Protein AF-A0A969X484-F1 (afdb_monomer_lite)

pLDDT: mean 96.55, std 2.26, range [81.94, 98.56]

Radius of gyration: 13.43 Å; chains: 1; bounding box: 29×30×33 Å

Structure (mmCIF, N/CA/C/O backbone):
data_AF-A0A969X484-F1
#
_entry.id   AF-A0A969X484-F1
#
loop_
_atom_site.group_PDB
_atom_site.id
_atom_site.type_symbol
_atom_site.label_atom_id
_atom_site.label_alt_id
_atom_site.label_comp_id
_atom_site.label_asym_id
_atom_site.label_entity_id
_atom_site.label_seq_id
_atom_site.pdbx_PDB_ins_code
_atom_site.Cartn_x
_atom_site.Cartn_y
_atom_site.Cartn_z
_atom_site.occupancy
_atom_site.B_iso_or_equiv
_atom_site.auth_seq_id
_atom_site.auth_comp_id
_atom_site.auth_asym_id
_atom_site.auth_atom_id
_atom_site.pdbx_PDB_model_num
ATOM 1 N N . MET A 1 1 ? 12.736 8.329 -20.730 1.00 81.94 1 MET A N 1
ATOM 2 C CA . MET A 1 1 ? 11.994 7.565 -19.712 1.00 81.94 1 MET A CA 1
ATOM 3 C C . MET A 1 1 ? 11.135 6.519 -20.410 1.00 81.94 1 MET A C 1
ATOM 5 O O . MET A 1 1 ? 10.230 6.892 -21.151 1.00 81.94 1 MET A O 1
ATOM 9 N N . LYS A 1 2 ? 11.456 5.227 -20.267 1.00 92.44 2 LYS A N 1
ATOM 10 C CA . LYS A 1 2 ? 10.674 4.120 -20.843 1.00 92.44 2 LYS A CA 1
ATOM 11 C C . LYS A 1 2 ? 9.957 3.365 -19.724 1.00 92.44 2 LYS A C 1
ATOM 13 O O . LYS A 1 2 ? 10.610 2.816 -18.837 1.00 92.44 2 LYS A O 1
ATOM 18 N N . LEU A 1 3 ? 8.625 3.301 -19.803 1.00 95.81 3 LEU A N 1
ATOM 19 C CA . LEU A 1 3 ? 7.806 2.498 -18.890 1.00 95.81 3 LEU A CA 1
ATOM 20 C C . LEU A 1 3 ? 8.152 1.010 -19.038 1.00 95.81 3 LEU A C 1
ATOM 22 O O . LEU A 1 3 ? 8.326 0.516 -20.156 1.00 95.81 3 LEU A O 1
ATOM 26 N N . LYS A 1 4 ? 8.261 0.301 -17.912 1.00 95.81 4 LYS A N 1
ATOM 27 C CA . LYS A 1 4 ? 8.540 -1.142 -17.876 1.00 95.81 4 LYS A CA 1
ATOM 28 C C . LYS A 1 4 ? 7.293 -1.941 -17.535 1.00 95.81 4 LYS A C 1
ATOM 30 O O . LYS A 1 4 ? 6.916 -2.821 -18.298 1.00 95.81 4 LYS A O 1
ATOM 35 N N . LYS A 1 5 ? 6.673 -1.625 -16.400 1.00 96.88 5 LYS A N 1
ATOM 36 C CA . LYS A 1 5 ? 5.474 -2.290 -15.887 1.00 96.88 5 LYS A CA 1
ATOM 37 C C . LYS A 1 5 ? 4.782 -1.435 -14.835 1.00 96.88 5 LYS A C 1
ATOM 39 O O . LYS A 1 5 ? 5.362 -0.454 -14.363 1.00 96.88 5 LYS A O 1
ATOM 44 N N . ILE A 1 6 ? 3.574 -1.837 -14.458 1.00 98.00 6 ILE A N 1
ATOM 45 C CA . ILE A 1 6 ? 2.975 -1.400 -13.198 1.00 98.00 6 ILE A CA 1
ATOM 46 C C . ILE A 1 6 ? 3.813 -2.011 -12.076 1.00 98.00 6 ILE A C 1
ATOM 48 O O . ILE A 1 6 ? 4.049 -3.219 -12.059 1.00 98.00 6 ILE A O 1
ATOM 52 N N . ASP A 1 7 ? 4.310 -1.156 -11.193 1.00 98.00 7 ASP A N 1
ATOM 53 C CA . ASP A 1 7 ? 5.028 -1.574 -9.999 1.00 98.00 7 ASP A CA 1
ATOM 54 C C . ASP A 1 7 ? 4.014 -2.051 -8.957 1.00 98.00 7 ASP A C 1
ATOM 56 O O . ASP A 1 7 ? 3.942 -3.246 -8.664 1.00 98.00 7 ASP A O 1
ATOM 60 N N . HIS A 1 8 ? 3.129 -1.146 -8.542 1.00 98.44 8 HIS A N 1
ATOM 61 C CA . HIS A 1 8 ? 2.048 -1.434 -7.612 1.00 98.44 8 HIS A CA 1
ATOM 62 C C . HIS A 1 8 ? 0.809 -0.562 -7.857 1.00 98.44 8 HIS A C 1
ATOM 64 O O . HIS A 1 8 ? 0.868 0.499 -8.491 1.00 98.44 8 HIS A O 1
ATOM 70 N N . LEU A 1 9 ? -0.322 -1.035 -7.337 1.00 98.44 9 LEU A N 1
ATOM 71 C CA . LEU A 1 9 ? -1.569 -0.292 -7.196 1.00 98.44 9 LEU A CA 1
ATOM 72 C C . LEU A 1 9 ? -1.766 0.032 -5.713 1.00 98.44 9 LEU A C 1
ATOM 74 O O . LEU A 1 9 ? -1.937 -0.882 -4.907 1.00 98.44 9 LEU A O 1
ATOM 78 N N . GLY A 1 10 ? -1.757 1.318 -5.369 1.00 98.19 10 GLY A N 1
ATOM 79 C CA . GLY A 1 10 ? -2.011 1.778 -4.008 1.00 98.19 10 GLY A CA 1
ATOM 80 C C . GLY A 1 10 ? -3.503 1.979 -3.762 1.00 98.19 10 GLY A C 1
ATOM 81 O O . GLY A 1 10 ? -4.156 2.735 -4.490 1.00 98.19 10 GLY A O 1
ATOM 82 N N . ILE A 1 11 ? -4.039 1.332 -2.730 1.00 98.56 11 ILE A N 1
ATOM 83 C CA . ILE A 1 11 ? -5.460 1.356 -2.368 1.00 98.56 11 ILE A CA 1
ATOM 84 C C . ILE A 1 11 ? -5.587 1.735 -0.895 1.00 98.56 11 ILE A C 1
ATOM 86 O O . ILE A 1 11 ? -4.946 1.133 -0.044 1.00 98.56 11 ILE A O 1
ATOM 90 N N . VAL A 1 12 ? -6.402 2.737 -0.588 1.00 98.31 12 VAL A N 1
ATOM 91 C CA . VAL A 1 12 ? -6.487 3.319 0.756 1.00 98.31 12 VAL A CA 1
ATOM 92 C C . VAL A 1 12 ? -7.734 2.861 1.500 1.00 98.31 12 VAL A C 1
ATOM 94 O O . VAL A 1 12 ? -8.823 2.837 0.923 1.00 98.31 12 VAL A O 1
ATOM 97 N N . TYR A 1 13 ? -7.563 2.554 2.784 1.00 98.25 13 TYR A N 1
ATOM 98 C CA . TYR A 1 13 ? -8.604 2.107 3.709 1.00 98.25 13 TYR A CA 1
ATOM 99 C C . TYR A 1 13 ? -8.444 2.790 5.073 1.00 98.25 13 TYR A C 1
ATOM 101 O O . TYR A 1 13 ? -7.347 3.197 5.451 1.00 98.25 13 TYR A O 1
ATOM 109 N N . LYS A 1 14 ? -9.542 2.927 5.820 1.00 97.00 14 LYS A N 1
ATOM 110 C CA . LYS A 1 14 ? -9.535 3.349 7.229 1.00 97.00 14 LYS A CA 1
ATOM 111 C C . LYS A 1 14 ? -9.173 2.203 8.165 1.00 97.00 14 LYS A C 1
ATOM 113 O O . LYS A 1 14 ? -8.637 2.466 9.232 1.00 97.00 14 LYS A O 1
ATOM 118 N N . ASP A 1 15 ? -9.523 0.980 7.770 1.00 96.31 15 ASP A N 1
ATOM 119 C CA . ASP A 1 15 ? -9.252 -0.255 8.503 1.00 96.31 15 ASP A CA 1
ATOM 120 C C . ASP A 1 15 ? -8.592 -1.266 7.558 1.00 96.31 15 ASP A C 1
ATOM 122 O O . ASP A 1 15 ? -9.228 -1.857 6.677 1.00 96.31 15 ASP A O 1
ATOM 126 N N . LEU A 1 16 ? -7.283 -1.429 7.728 1.00 97.00 16 LEU A N 1
ATOM 127 C CA . LEU A 1 16 ? -6.462 -2.333 6.939 1.00 97.00 16 LEU A CA 1
ATOM 128 C C . LEU A 1 16 ? -6.835 -3.791 7.178 1.00 97.00 16 LEU A C 1
ATOM 130 O O . LEU A 1 16 ? -6.823 -4.570 6.230 1.00 97.00 16 LEU A O 1
ATOM 134 N N . GLU A 1 17 ? -7.153 -4.182 8.412 1.00 96.31 17 GLU A N 1
ATOM 135 C CA . GLU A 1 17 ? -7.428 -5.586 8.725 1.00 96.31 17 GLU A CA 1
ATOM 136 C C . GLU A 1 17 ? -8.759 -6.023 8.105 1.00 96.31 17 GLU A C 1
ATOM 138 O O . GLU A 1 17 ? -8.836 -7.090 7.494 1.00 96.31 17 GLU A O 1
ATOM 143 N N . ALA A 1 18 ? -9.780 -5.161 8.157 1.00 95.88 18 ALA A N 1
ATOM 144 C CA . ALA A 1 18 ? -11.052 -5.404 7.478 1.00 95.88 18 ALA A CA 1
ATOM 145 C C . ALA A 1 18 ? -10.879 -5.526 5.953 1.00 95.88 18 ALA A C 1
ATOM 147 O O . ALA A 1 18 ? -11.471 -6.406 5.315 1.00 95.88 18 ALA A O 1
ATOM 148 N N . ALA A 1 19 ? -10.035 -4.676 5.359 1.00 96.50 19 ALA A N 1
ATOM 149 C CA . ALA A 1 19 ? -9.698 -4.780 3.945 1.00 96.50 19 ALA A CA 1
ATOM 150 C C . ALA A 1 19 ? -8.979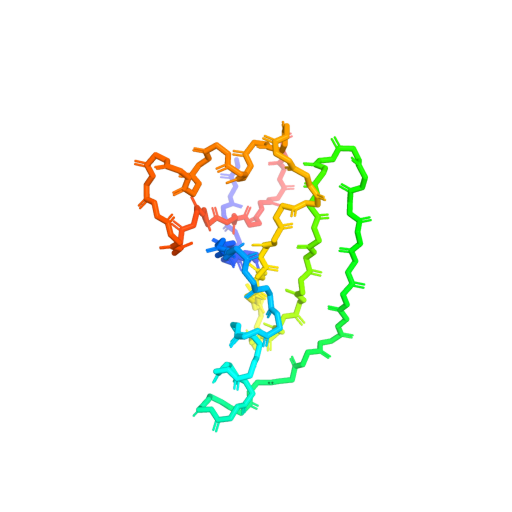 -6.105 3.649 1.00 96.50 19 ALA A C 1
ATOM 152 O O . ALA A 1 19 ? -9.400 -6.851 2.763 1.00 96.50 19 ALA A O 1
ATOM 153 N N . LEU A 1 20 ? -7.938 -6.436 4.419 1.00 97.25 20 LEU A N 1
ATOM 154 C CA . LEU A 1 20 ? -7.146 -7.656 4.263 1.00 97.25 20 LEU A CA 1
ATOM 155 C C . LEU A 1 20 ? -7.994 -8.922 4.331 1.00 97.25 20 LEU A C 1
ATOM 157 O O . LEU A 1 20 ? -7.768 -9.833 3.533 1.00 97.25 20 LEU A O 1
ATOM 161 N N . GLU A 1 21 ? -8.986 -8.972 5.218 1.00 96.50 21 GLU A N 1
ATOM 162 C CA . GLU A 1 21 ? -9.912 -10.101 5.292 1.00 96.50 21 GLU A CA 1
ATOM 163 C C . GLU A 1 21 ? -10.648 -10.312 3.966 1.00 96.50 21 GLU A C 1
ATOM 165 O O . GLU A 1 21 ? -10.774 -11.444 3.503 1.00 96.50 21 GLU A O 1
ATOM 170 N N . THR A 1 22 ? -11.057 -9.240 3.285 1.00 95.38 22 THR A N 1
ATOM 171 C CA . THR A 1 22 ? -11.694 -9.339 1.962 1.00 95.38 22 THR A CA 1
ATOM 172 C C . THR A 1 22 ? -10.728 -9.907 0.919 1.00 95.38 22 THR A C 1
ATOM 174 O O . THR A 1 22 ? -11.076 -10.836 0.191 1.00 95.38 22 THR A O 1
ATOM 177 N N . TYR A 1 23 ? -9.492 -9.400 0.854 1.00 96.44 23 TYR A N 1
ATOM 178 C CA . TYR A 1 23 ? -8.503 -9.884 -0.119 1.00 96.44 23 TYR A CA 1
ATOM 179 C C . TYR A 1 23 ? -8.074 -11.336 0.145 1.00 96.44 23 TYR A C 1
ATOM 181 O O . TYR A 1 23 ? -7.859 -12.092 -0.804 1.00 96.44 23 TYR A O 1
ATOM 189 N N . ARG A 1 24 ? -7.999 -11.757 1.412 1.00 95.62 24 ARG A N 1
ATOM 190 C CA . ARG A 1 24 ? -7.701 -13.144 1.795 1.00 95.62 24 ARG A CA 1
ATOM 191 C C . ARG A 1 24 ? -8.877 -14.075 1.504 1.00 95.62 24 ARG A C 1
ATOM 193 O O . ARG A 1 24 ? -8.705 -15.073 0.814 1.00 95.62 24 ARG A O 1
ATOM 200 N N . SER A 1 25 ? -10.069 -13.755 2.007 1.00 95.38 25 SER A N 1
ATOM 201 C CA . SER A 1 25 ? -11.230 -14.657 1.969 1.00 95.38 25 SER A CA 1
ATOM 202 C C . SER A 1 25 ? -11.896 -14.743 0.596 1.00 95.38 25 SER A C 1
ATOM 204 O O . SER A 1 25 ? -12.330 -15.821 0.194 1.00 95.38 25 SER A O 1
ATOM 206 N N . VAL A 1 26 ? -11.967 -13.630 -0.140 1.00 95.81 26 VAL A N 1
ATOM 207 C CA . VAL A 1 26 ? -12.662 -13.570 -1.435 1.00 95.81 26 VAL A CA 1
ATOM 208 C C . VAL A 1 26 ? -11.707 -13.853 -2.587 1.00 95.81 26 VAL A C 1
ATOM 210 O O . VAL A 1 26 ? -12.061 -14.579 -3.514 1.00 95.81 26 VAL A O 1
ATOM 213 N N . LEU A 1 27 ? -10.506 -13.269 -2.544 1.00 95.12 27 LEU A N 1
ATOM 214 C CA . LEU A 1 27 ? -9.546 -13.340 -3.650 1.00 95.12 27 LEU A CA 1
ATOM 215 C C . LEU A 1 27 ? -8.417 -14.352 -3.416 1.00 95.12 27 LEU A C 1
ATOM 217 O O . LEU A 1 27 ? -7.679 -14.646 -4.355 1.00 95.12 27 LEU A O 1
ATOM 221 N N . GLY A 1 28 ? -8.279 -14.901 -2.204 1.00 96.06 28 GLY A N 1
ATOM 222 C CA . GLY A 1 28 ? -7.239 -15.881 -1.883 1.00 96.06 28 GLY A CA 1
ATOM 223 C C . GLY A 1 28 ? -5.822 -15.306 -1.895 1.00 96.06 28 GLY A C 1
ATOM 224 O O . GLY A 1 28 ? -4.871 -16.058 -2.097 1.00 96.06 28 GLY A O 1
ATOM 225 N N . LEU A 1 29 ? -5.664 -13.987 -1.741 1.00 96.62 29 LEU A N 1
ATOM 226 C CA . LEU A 1 29 ? -4.349 -13.353 -1.796 1.00 96.62 29 LEU A CA 1
ATOM 227 C C . LEU A 1 29 ? -3.585 -13.513 -0.481 1.00 96.62 29 LEU A C 1
ATOM 229 O O . LEU A 1 29 ? -4.128 -13.327 0.611 1.00 96.62 29 LEU A O 1
ATOM 233 N N . GLU A 1 30 ? -2.290 -13.790 -0.601 1.00 94.81 30 GLU A N 1
ATOM 234 C CA . GLU A 1 30 ? -1.372 -13.841 0.531 1.00 94.81 30 GLU A CA 1
ATOM 235 C C . GLU A 1 30 ? -0.840 -12.447 0.874 1.00 94.81 30 GLU A C 1
ATOM 237 O O . GLU A 1 30 ? -0.473 -11.658 0.000 1.00 94.81 30 GLU A O 1
ATOM 242 N N . VAL A 1 31 ? -0.743 -12.162 2.174 1.00 96.62 31 VAL A N 1
ATOM 243 C CA . VAL A 1 31 ? -0.102 -10.944 2.678 1.00 96.62 31 VAL A CA 1
ATOM 244 C C . VAL A 1 31 ? 1.362 -11.254 2.924 1.00 96.62 31 VAL A C 1
ATOM 246 O O . VAL A 1 31 ? 1.699 -11.989 3.850 1.00 96.62 31 VAL A O 1
ATOM 249 N N . LYS A 1 32 ? 2.240 -10.683 2.101 1.00 96.94 32 LYS A N 1
ATOM 250 C CA . LYS A 1 32 ? 3.686 -10.910 2.200 1.00 96.94 32 LYS A CA 1
ATOM 251 C C . LYS A 1 32 ? 4.290 -10.260 3.445 1.00 96.94 32 LYS A C 1
ATOM 253 O O . LYS A 1 32 ? 5.270 -10.759 3.989 1.00 96.94 32 LYS A O 1
ATOM 258 N N . GLY A 1 33 ? 3.728 -9.135 3.871 1.00 96.69 33 GLY A N 1
ATOM 259 C CA . GLY A 1 33 ? 4.184 -8.391 5.033 1.00 96.69 33 GLY A CA 1
ATOM 260 C C . GLY A 1 33 ? 3.406 -7.097 5.208 1.00 96.69 33 GLY A C 1
ATOM 261 O O . GLY A 1 33 ? 2.692 -6.666 4.299 1.00 96.69 33 GLY A O 1
ATOM 262 N N . ILE A 1 34 ? 3.559 -6.506 6.389 1.00 97.81 34 ILE A N 1
ATOM 263 C CA . ILE A 1 34 ? 3.027 -5.191 6.732 1.00 97.81 34 ILE A CA 1
ATOM 264 C C . ILE A 1 34 ? 4.192 -4.341 7.230 1.00 97.81 34 ILE A C 1
ATOM 266 O O . ILE A 1 34 ? 4.969 -4.797 8.069 1.00 97.81 34 ILE A O 1
ATOM 270 N N . GLU A 1 35 ? 4.302 -3.122 6.720 1.00 97.88 35 GLU A N 1
ATOM 271 C CA . GLU A 1 35 ? 5.331 -2.159 7.105 1.00 97.88 35 GLU A CA 1
ATOM 272 C C . GLU A 1 35 ? 4.688 -0.840 7.532 1.00 97.88 35 GLU A C 1
ATOM 274 O O . GLU A 1 35 ? 3.679 -0.419 6.968 1.00 97.88 35 GLU A O 1
ATOM 279 N N . VAL A 1 36 ? 5.267 -0.186 8.538 1.00 97.88 36 VAL A N 1
ATOM 280 C CA . VAL A 1 36 ? 4.895 1.176 8.927 1.00 97.88 36 VAL A CA 1
ATOM 281 C C . VAL A 1 36 ? 5.944 2.126 8.370 1.00 97.88 36 VAL A C 1
ATOM 283 O O . VAL A 1 36 ? 7.118 2.042 8.724 1.00 97.88 36 VAL A O 1
ATOM 286 N N . VAL A 1 37 ? 5.514 3.037 7.504 1.00 96.12 37 VAL A N 1
ATOM 287 C CA . VAL A 1 37 ? 6.355 4.080 6.917 1.00 96.12 37 VAL A CA 1
ATOM 288 C C . VAL A 1 37 ? 6.110 5.369 7.698 1.00 96.12 37 VAL A C 1
ATOM 290 O O . VAL A 1 37 ? 5.261 6.182 7.331 1.00 96.12 37 VAL A O 1
ATOM 293 N N . GLU A 1 38 ? 6.841 5.531 8.802 1.00 95.69 38 GLU A N 1
ATOM 294 C CA . GLU A 1 38 ? 6.682 6.630 9.775 1.00 95.69 38 GLU A CA 1
ATOM 295 C C . GLU A 1 38 ? 6.700 8.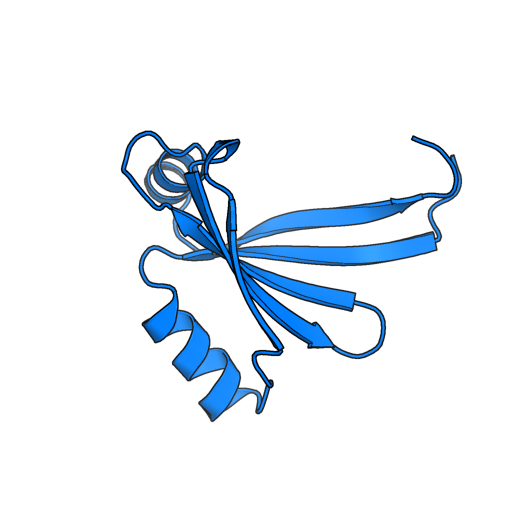020 9.117 1.00 95.69 38 GLU A C 1
ATOM 297 O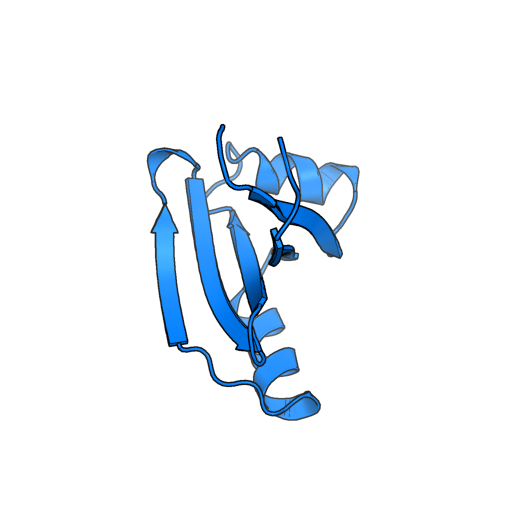 O . GLU A 1 38 ? 5.810 8.835 9.358 1.00 95.69 38 GLU A O 1
ATOM 302 N N . ASP A 1 39 ? 7.646 8.268 8.204 1.00 94.50 39 ASP A N 1
ATOM 303 C CA . ASP A 1 39 ? 7.782 9.558 7.505 1.00 94.50 39 ASP A CA 1
ATOM 304 C C . ASP A 1 39 ? 6.545 9.926 6.675 1.00 94.50 39 ASP A C 1
ATOM 306 O O . ASP A 1 39 ? 6.243 11.102 6.464 1.00 94.50 39 ASP A O 1
ATOM 310 N N . GLN A 1 40 ? 5.817 8.915 6.200 1.00 93.19 40 GLN A N 1
ATOM 311 C CA . GLN A 1 40 ? 4.590 9.088 5.430 1.00 93.19 40 GLN A CA 1
ATOM 312 C C . GLN A 1 40 ? 3.331 8.934 6.289 1.00 93.19 40 GLN A C 1
ATOM 314 O O . GLN A 1 40 ? 2.246 9.283 5.821 1.00 93.19 40 GLN A O 1
ATOM 319 N N . LYS A 1 41 ? 3.464 8.478 7.542 1.00 97.44 41 LYS A N 1
ATOM 320 C CA . LYS A 1 41 ? 2.360 8.217 8.479 1.00 97.44 41 LYS A CA 1
ATOM 321 C C . LYS A 1 41 ? 1.346 7.233 7.908 1.00 97.44 41 LYS A C 1
ATOM 323 O O . LYS A 1 41 ? 0.136 7.493 7.870 1.00 97.44 41 LYS A O 1
ATOM 328 N N . VAL A 1 42 ? 1.858 6.130 7.372 1.00 97.50 42 VAL A N 1
ATOM 329 C CA . VAL A 1 42 ? 1.053 5.087 6.732 1.00 97.50 42 VAL A CA 1
ATOM 330 C C . VAL A 1 42 ? 1.548 3.710 7.135 1.00 97.50 42 VAL A C 1
ATOM 332 O O . VAL A 1 42 ? 2.746 3.472 7.271 1.00 97.50 42 VAL A O 1
ATOM 335 N N . LYS A 1 43 ? 0.607 2.792 7.297 1.00 98.31 43 LYS A N 1
ATOM 336 C CA . LYS A 1 43 ? 0.836 1.357 7.384 1.00 98.31 43 LYS A CA 1
ATOM 337 C C . LYS A 1 43 ? 0.469 0.752 6.035 1.00 98.31 43 LYS A C 1
ATOM 339 O O . LYS A 1 43 ? -0.600 1.053 5.512 1.00 98.31 43 LYS A O 1
ATOM 344 N N . VAL A 1 44 ? 1.341 -0.078 5.477 1.00 98.31 44 VAL A N 1
ATOM 345 C CA . VAL A 1 44 ? 1.177 -0.667 4.145 1.00 98.31 44 VAL A CA 1
ATOM 346 C C . VAL A 1 44 ? 1.226 -2.183 4.246 1.00 98.31 44 VAL A C 1
ATOM 348 O O . VAL A 1 44 ? 2.190 -2.731 4.776 1.00 98.31 44 VAL A O 1
ATOM 351 N N . ALA A 1 45 ? 0.205 -2.865 3.730 1.00 98.44 45 ALA A N 1
ATOM 352 C CA . ALA A 1 45 ? 0.238 -4.304 3.499 1.00 98.44 45 ALA A CA 1
ATOM 353 C C . ALA A 1 45 ? 0.558 -4.604 2.034 1.00 98.44 45 ALA A C 1
ATOM 355 O O . ALA A 1 45 ? -0.043 -4.022 1.131 1.00 98.44 45 ALA A O 1
ATOM 356 N N . PHE A 1 46 ? 1.463 -5.555 1.809 1.00 98.38 46 PHE A N 1
ATOM 357 C CA . PHE A 1 46 ? 1.916 -5.947 0.475 1.00 98.38 46 PHE A CA 1
ATOM 358 C C . PHE A 1 46 ? 1.292 -7.279 0.056 1.00 98.38 46 PHE A C 1
ATOM 360 O O . PHE A 1 46 ? 1.540 -8.309 0.692 1.00 98.38 46 PHE A O 1
ATOM 367 N N . LEU A 1 47 ? 0.511 -7.266 -1.023 1.00 98.31 47 LEU A N 1
ATOM 368 C CA . LEU A 1 47 ? -0.158 -8.432 -1.596 1.00 98.31 47 LEU A CA 1
ATOM 369 C C . LEU A 1 47 ? 0.335 -8.642 -3.043 1.00 98.31 47 LEU A C 1
ATOM 371 O O . LEU A 1 47 ? -0.211 -8.053 -3.984 1.00 98.31 47 LEU A O 1
ATOM 375 N N . PRO A 1 48 ? 1.391 -9.449 -3.250 1.00 97.25 48 PRO A N 1
ATOM 376 C CA . PRO A 1 48 ? 1.985 -9.643 -4.568 1.00 97.25 48 PRO A CA 1
ATOM 377 C C . PRO A 1 48 ? 1.050 -10.413 -5.512 1.00 97.25 48 PRO A C 1
ATOM 379 O O . PRO A 1 48 ? 0.476 -11.435 -5.143 1.00 97.25 48 PRO A O 1
ATOM 382 N N . ILE A 1 49 ? 0.960 -9.963 -6.768 1.00 95.81 49 ILE A N 1
ATOM 383 C CA . ILE A 1 49 ? 0.216 -10.631 -7.845 1.00 95.81 49 ILE A CA 1
ATOM 384 C C . ILE A 1 49 ? 1.095 -10.677 -9.095 1.00 95.81 49 ILE A C 1
ATOM 386 O O . ILE A 1 49 ? 1.267 -9.679 -9.797 1.00 95.81 49 ILE A O 1
ATOM 390 N N . GLY A 1 50 ? 1.652 -11.851 -9.395 1.00 95.12 50 GLY A N 1
ATOM 391 C CA . GLY A 1 50 ? 2.563 -12.031 -10.526 1.00 95.12 50 GLY A CA 1
ATOM 392 C C . GLY A 1 50 ? 3.744 -11.060 -10.462 1.00 95.12 50 GLY A C 1
ATOM 393 O O . GLY A 1 50 ? 4.615 -11.179 -9.606 1.00 95.12 50 GLY A O 1
ATOM 394 N N . GLU A 1 51 ? 3.772 -10.095 -11.380 1.00 95.81 51 GLU A N 1
ATOM 395 C CA . GLU A 1 51 ? 4.834 -9.092 -11.488 1.00 95.81 51 GLU A CA 1
ATOM 396 C C . GLU A 1 51 ? 4.529 -7.741 -10.825 1.00 95.81 51 GLU A C 1
ATOM 398 O O . GLU A 1 51 ? 5.394 -6.857 -10.872 1.00 95.81 51 GLU A O 1
ATOM 403 N N . THR A 1 52 ? 3.338 -7.583 -10.243 1.00 97.38 52 THR A N 1
ATOM 404 C CA . THR A 1 52 ? 2.864 -6.358 -9.586 1.00 97.38 52 THR A CA 1
ATOM 405 C C . THR A 1 52 ? 2.484 -6.616 -8.126 1.00 97.38 52 THR A C 1
ATOM 407 O O . THR A 1 52 ? 2.581 -7.741 -7.630 1.00 97.38 52 THR A O 1
ATOM 410 N N . ASN A 1 53 ? 2.075 -5.565 -7.422 1.00 97.62 53 ASN A N 1
ATOM 411 C CA . ASN A 1 53 ? 1.707 -5.602 -6.017 1.00 97.62 53 ASN A CA 1
ATOM 412 C C . ASN A 1 53 ? 0.421 -4.801 -5.790 1.00 97.62 53 ASN A C 1
ATOM 414 O O . ASN A 1 53 ? 0.264 -3.713 -6.349 1.00 97.62 53 ASN A O 1
ATOM 418 N N . LEU A 1 54 ? -0.490 -5.324 -4.973 1.00 98.31 54 LEU A N 1
ATOM 419 C CA . LEU A 1 54 ? -1.498 -4.481 -4.342 1.00 98.31 54 LEU A CA 1
ATOM 420 C C . LEU A 1 54 ? -0.924 -4.003 -3.016 1.00 98.31 54 LEU A C 1
ATOM 422 O O . LEU A 1 54 ? -0.561 -4.809 -2.160 1.00 98.31 54 LEU A O 1
ATOM 426 N N . GLU A 1 55 ? -0.845 -2.690 -2.868 1.00 98.44 55 GLU A N 1
ATOM 427 C CA . GLU A 1 55 ? -0.415 -2.052 -1.634 1.00 98.44 55 GLU A CA 1
ATOM 428 C C . GLU A 1 55 ? -1.646 -1.457 -0.975 1.00 98.44 55 GLU A C 1
ATOM 430 O O . GLU A 1 55 ? -2.243 -0.512 -1.493 1.00 98.44 55 GLU A O 1
ATOM 435 N N . LEU A 1 56 ? -2.072 -2.062 0.133 1.00 98.50 56 LEU A N 1
ATOM 436 C CA . LEU A 1 56 ? -3.203 -1.563 0.905 1.00 98.50 56 LEU A CA 1
ATOM 437 C C . LEU A 1 56 ? -2.666 -0.648 1.997 1.00 98.50 56 LEU A C 1
ATOM 439 O O . LEU A 1 56 ? -1.839 -1.079 2.800 1.00 98.50 56 LEU A O 1
ATOM 443 N N . LEU A 1 57 ? -3.119 0.600 2.015 1.00 98.44 57 LEU A N 1
ATOM 444 C CA . LEU A 1 57 ? -2.602 1.637 2.894 1.00 98.44 57 LEU A CA 1
ATOM 445 C C . LEU A 1 57 ? -3.659 2.066 3.908 1.00 98.44 57 LEU A C 1
ATOM 447 O O . LEU A 1 57 ? -4.789 2.387 3.542 1.00 98.44 57 LEU A O 1
ATOM 451 N N . GLU A 1 58 ? -3.249 2.150 5.166 1.00 98.44 58 GLU A N 1
ATOM 452 C CA . GLU A 1 58 ? -4.019 2.722 6.268 1.00 98.44 58 GLU A CA 1
ATOM 453 C C . GLU A 1 58 ? -3.229 3.883 6.882 1.00 98.44 58 GLU A C 1
ATOM 455 O O . GLU A 1 58 ? -2.023 3.746 7.118 1.00 98.44 58 GLU A O 1
ATOM 460 N N . PRO A 1 59 ? -3.855 5.044 7.135 1.00 98.06 59 PRO A N 1
ATOM 461 C CA . PRO A 1 59 ? -3.186 6.130 7.833 1.00 98.06 59 PRO A CA 1
ATOM 462 C C . PRO A 1 59 ? -2.898 5.729 9.284 1.00 98.06 59 PRO A C 1
ATOM 464 O O . PRO A 1 59 ? -3.769 5.211 9.976 1.00 98.06 59 PRO A O 1
ATOM 467 N N . THR A 1 60 ? -1.693 6.009 9.778 1.00 97.44 60 THR A N 1
ATOM 468 C CA . THR A 1 60 ? -1.355 5.739 11.189 1.00 97.44 60 THR A CA 1
ATOM 469 C C . THR A 1 60 ? -1.921 6.789 12.141 1.00 97.44 60 THR A C 1
ATOM 471 O O . THR A 1 60 ? -2.072 6.519 13.330 1.00 97.44 60 THR A O 1
ATOM 474 N N . ASP A 1 61 ? -2.236 7.983 11.629 1.00 95.69 61 ASP A N 1
ATOM 475 C CA . ASP A 1 61 ? -2.877 9.073 12.362 1.00 95.69 61 ASP A CA 1
ATOM 476 C C . ASP A 1 61 ? -3.614 10.050 11.418 1.00 95.69 61 ASP A C 1
ATOM 478 O O . ASP A 1 61 ? -3.460 10.011 10.194 1.00 95.69 61 ASP A O 1
ATOM 482 N N . GLU A 1 62 ? -4.402 10.963 11.992 1.00 94.69 62 GLU A N 1
ATOM 483 C CA . GLU A 1 62 ? -5.236 11.939 11.265 1.00 94.69 62 GLU A CA 1
ATOM 484 C C . GLU A 1 62 ? -4.439 12.978 10.457 1.00 94.69 62 GLU A C 1
ATOM 486 O O . GLU A 1 62 ? -4.963 13.610 9.539 1.00 94.69 62 GLU A O 1
ATOM 491 N N . SER A 1 63 ? -3.160 13.178 10.778 1.00 95.19 63 SER A N 1
ATOM 492 C CA . SER A 1 63 ? -2.297 14.112 10.056 1.00 95.19 63 SER A CA 1
ATOM 493 C C . SER A 1 63 ? -1.696 13.510 8.782 1.00 95.19 63 SER A C 1
ATOM 495 O O . SER A 1 63 ? -1.109 14.249 7.983 1.00 95.19 63 SER A O 1
ATOM 497 N N . SER A 1 64 ? -1.872 12.201 8.567 1.00 96.75 64 SER A N 1
ATOM 498 C CA . SER A 1 64 ? -1.480 11.500 7.347 1.00 96.75 64 SER A CA 1
ATOM 499 C C . SER A 1 64 ? -2.145 12.109 6.101 1.00 96.75 64 SER A C 1
ATOM 5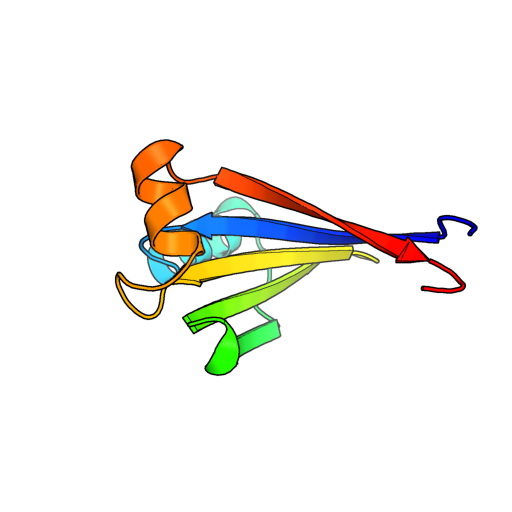01 O O . SER A 1 64 ? -3.351 12.387 6.106 1.00 96.75 64 SER A O 1
ATOM 503 N N . PRO A 1 65 ? -1.414 12.280 4.982 1.00 94.00 65 PRO A N 1
ATOM 504 C CA . PRO A 1 65 ? -2.016 12.660 3.704 1.00 94.00 65 PRO A CA 1
ATOM 505 C C . PRO A 1 65 ? -3.128 11.697 3.264 1.00 94.00 65 PRO A C 1
ATOM 507 O O . PRO A 1 65 ? -4.111 12.130 2.662 1.00 94.00 65 PRO A O 1
ATOM 510 N N . ILE A 1 66 ? -3.003 10.411 3.611 1.00 95.88 66 ILE A N 1
ATOM 511 C CA . ILE A 1 66 ? -3.998 9.384 3.286 1.00 95.88 66 ILE A CA 1
ATOM 512 C C . ILE A 1 66 ? -5.282 9.574 4.097 1.00 95.88 66 ILE A C 1
ATOM 514 O O . ILE A 1 66 ? -6.367 9.443 3.532 1.00 95.88 66 ILE A O 1
ATOM 518 N N . ALA A 1 67 ? -5.189 9.964 5.373 1.00 97.00 67 ALA A N 1
ATOM 519 C CA . ALA A 1 67 ? -6.371 10.268 6.185 1.00 97.00 67 ALA A CA 1
ATOM 520 C C . ALA A 1 67 ? -7.209 11.380 5.533 1.00 97.00 67 ALA A C 1
ATOM 522 O O . ALA A 1 67 ? -8.413 11.222 5.325 1.00 97.00 67 ALA A O 1
ATOM 523 N N . LYS A 1 68 ? -6.544 12.459 5.095 1.00 95.38 68 LYS A N 1
ATOM 524 C CA . LYS A 1 68 ? -7.191 13.561 4.365 1.00 95.38 68 LYS A CA 1
ATOM 525 C C . LYS A 1 68 ? -7.764 13.114 3.025 1.00 95.38 68 LYS A C 1
ATOM 527 O O . LYS A 1 68 ? -8.828 13.587 2.631 1.00 95.38 68 LYS A O 1
ATOM 532 N N . TYR A 1 69 ? -7.076 12.237 2.293 1.00 96.69 69 TYR A N 1
ATOM 533 C CA . TYR A 1 69 ? -7.607 11.699 1.041 1.00 96.69 69 TYR A CA 1
ATOM 534 C C . TYR A 1 69 ? -8.915 10.944 1.287 1.00 96.69 69 TYR A C 1
ATOM 536 O O . TYR A 1 69 ? -9.913 11.233 0.629 1.00 96.69 69 TYR A O 1
ATOM 544 N N . ILE A 1 70 ? -8.928 10.032 2.263 1.00 97.06 70 ILE A N 1
ATOM 545 C CA . ILE A 1 70 ? -10.100 9.213 2.583 1.00 97.06 70 ILE A CA 1
ATOM 546 C C . ILE A 1 70 ? -11.275 10.085 3.038 1.00 97.06 70 ILE A C 1
ATOM 548 O O . ILE A 1 70 ? -12.408 9.836 2.634 1.00 97.06 70 ILE A O 1
ATOM 552 N N . GLU A 1 71 ? -11.036 11.124 3.839 1.00 96.62 71 GLU A N 1
ATOM 553 C CA . GLU A 1 71 ? -12.090 12.064 4.245 1.00 96.62 71 GLU A CA 1
ATOM 554 C C . GLU A 1 71 ? -12.742 12.752 3.034 1.00 96.62 71 GLU A C 1
ATOM 556 O O . GLU A 1 71 ? -13.963 12.876 2.960 1.00 96.62 71 GLU A O 1
ATOM 561 N N . ASN A 1 72 ? -11.931 13.15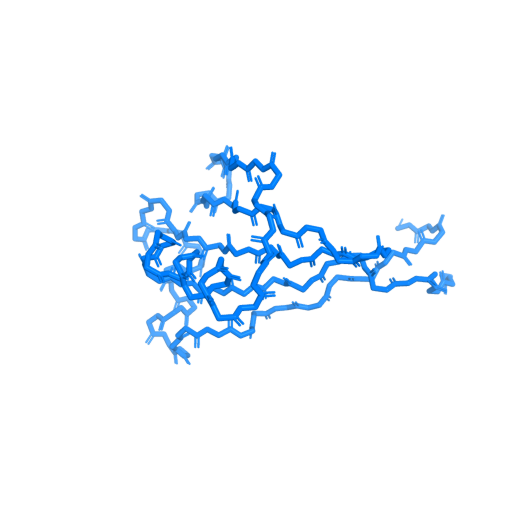2 2.052 1.00 96.44 72 ASN A N 1
ATOM 562 C CA . ASN A 1 72 ? -12.396 13.909 0.891 1.00 96.44 72 ASN A CA 1
ATOM 563 C C . ASN A 1 72 ? -12.947 13.041 -0.252 1.00 96.44 72 ASN A C 1
ATOM 565 O O . ASN A 1 72 ? -13.734 13.532 -1.065 1.00 96.44 72 ASN A O 1
ATOM 569 N N . LYS A 1 73 ? -12.475 11.797 -0.390 1.00 97.38 73 LYS A N 1
ATOM 570 C CA . LYS A 1 73 ? -12.717 10.936 -1.565 1.00 97.38 73 LYS A CA 1
ATOM 571 C C . LYS A 1 73 ? -13.286 9.560 -1.230 1.00 97.38 73 LYS A C 1
ATOM 573 O O . LYS A 1 73 ? -13.772 8.890 -2.137 1.00 97.38 73 LYS A O 1
ATOM 578 N N . GLY A 1 74 ? -13.273 9.168 0.038 1.00 97.50 74 GLY A N 1
ATOM 579 C CA . GLY A 1 74 ? -13.567 7.807 0.464 1.00 97.50 74 GLY A CA 1
ATOM 580 C C . GLY A 1 74 ? -12.382 6.859 0.281 1.00 97.50 74 GLY A C 1
ATOM 581 O O . GLY A 1 74 ? -11.302 7.237 -0.175 1.00 97.50 74 GLY A O 1
ATOM 582 N N . GLU A 1 75 ? -12.601 5.613 0.684 1.00 98.12 75 GLU A N 1
ATOM 583 C CA . GLU A 1 75 ? -11.672 4.502 0.476 1.00 98.12 75 GLU A CA 1
ATOM 584 C C . GLU A 1 75 ? -11.666 4.063 -0.995 1.00 98.12 75 GLU A C 1
ATOM 586 O O . GLU A 1 75 ? -12.669 4.204 -1.699 1.00 98.12 75 GLU A O 1
ATOM 591 N N . GLY A 1 76 ? -10.548 3.507 -1.464 1.00 97.19 76 GLY A N 1
ATOM 592 C CA . GLY A 1 76 ? -10.431 3.007 -2.835 1.00 97.19 76 GLY A CA 1
ATOM 593 C C . GLY A 1 76 ? -9.060 3.223 -3.466 1.00 97.19 76 GLY A C 1
ATOM 594 O O . GLY A 1 76 ? -8.063 3.440 -2.782 1.00 97.19 76 GLY A O 1
ATOM 595 N N . ILE A 1 77 ? -8.995 3.121 -4.796 1.00 97.56 77 ILE A N 1
ATOM 596 C CA . ILE A 1 77 ? -7.741 3.268 -5.546 1.00 97.56 77 ILE A CA 1
ATOM 597 C C . ILE A 1 77 ? -7.222 4.701 -5.400 1.00 97.56 77 ILE A C 1
ATOM 599 O O . ILE A 1 77 ? -7.862 5.647 -5.853 1.00 97.56 77 ILE A O 1
ATOM 603 N N . HIS A 1 78 ? -6.029 4.843 -4.825 1.00 97.38 78 HIS A N 1
ATOM 604 C CA . HIS A 1 78 ? -5.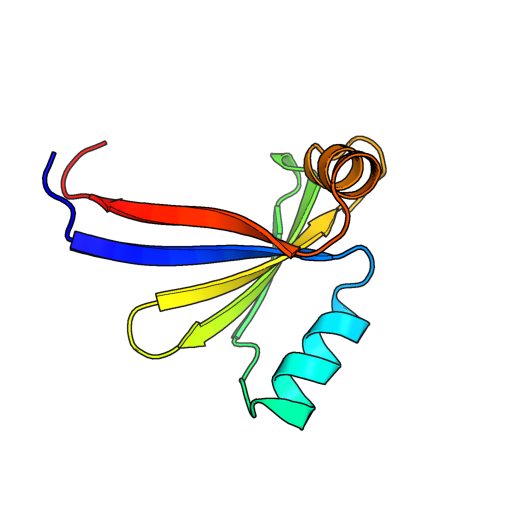366 6.130 -4.647 1.00 97.38 78 HIS A CA 1
ATOM 605 C C . HIS A 1 78 ? -4.445 6.458 -5.819 1.00 97.38 78 HIS A C 1
ATOM 607 O O . HIS A 1 78 ? -4.454 7.579 -6.326 1.00 97.38 78 HIS A O 1
ATOM 613 N N . HIS A 1 79 ? -3.621 5.496 -6.241 1.00 97.69 79 HIS A N 1
ATOM 614 C CA . HIS A 1 79 ? -2.621 5.730 -7.279 1.00 97.69 79 HIS A CA 1
ATOM 615 C C . HIS A 1 79 ? -2.147 4.442 -7.958 1.00 97.69 79 HIS A C 1
ATOM 617 O O . HIS A 1 79 ? -2.309 3.344 -7.433 1.00 97.69 79 HIS A O 1
ATOM 623 N N . ILE A 1 80 ? -1.517 4.609 -9.122 1.00 98.12 80 ILE A N 1
ATOM 624 C CA . ILE A 1 80 ? -0.810 3.558 -9.858 1.00 98.12 80 ILE A CA 1
ATOM 625 C C . ILE A 1 80 ? 0.647 3.994 -9.976 1.00 98.12 80 ILE A C 1
ATOM 627 O O . ILE A 1 80 ? 0.922 5.073 -10.508 1.00 98.12 80 ILE A O 1
ATOM 631 N N . ALA A 1 81 ? 1.574 3.161 -9.514 1.00 97.94 81 ALA A N 1
ATOM 632 C CA . ALA A 1 81 ? 2.999 3.390 -9.691 1.00 97.94 81 ALA A CA 1
ATOM 633 C C . ALA A 1 81 ? 3.513 2.625 -10.913 1.00 97.94 81 ALA A C 1
ATOM 635 O O . ALA A 1 81 ? 3.230 1.440 -11.096 1.00 97.94 81 ALA A O 1
ATOM 636 N N . PHE A 1 82 ? 4.306 3.293 -11.750 1.00 97.75 82 PHE A N 1
ATOM 637 C CA . PHE A 1 82 ? 4.957 2.672 -12.900 1.00 97.75 82 PHE A CA 1
ATOM 638 C C . PHE A 1 82 ? 6.459 2.594 -12.684 1.00 97.75 82 PHE A C 1
ATOM 640 O O . PHE A 1 82 ? 7.110 3.588 -12.368 1.00 97.75 82 PHE A O 1
ATOM 647 N N . ARG A 1 83 ? 7.030 1.417 -12.940 1.00 96.94 83 ARG A N 1
ATOM 648 C CA . ARG A 1 83 ? 8.478 1.236 -12.942 1.00 96.94 83 ARG A CA 1
ATOM 649 C C . ARG A 1 83 ? 9.072 1.790 -14.234 1.00 96.94 83 ARG A C 1
ATOM 651 O O . ARG A 1 83 ? 8.615 1.451 -15.331 1.00 96.94 83 ARG A O 1
ATOM 658 N N . VAL A 1 84 ? 10.123 2.592 -14.100 1.00 97.38 84 VAL A N 1
ATOM 659 C CA . VAL A 1 84 ? 10.858 3.226 -15.204 1.00 97.38 84 VAL A CA 1
ATOM 660 C C . VAL A 1 84 ? 12.338 2.858 -15.166 1.00 97.38 84 VAL A C 1
ATOM 662 O O . VAL A 1 84 ? 12.839 2.359 -14.163 1.00 97.38 84 VAL A O 1
ATOM 665 N N . ASP A 1 85 ? 13.033 3.049 -16.285 1.00 96.12 85 ASP A N 1
ATOM 666 C CA . ASP A 1 85 ? 14.481 2.832 -16.386 1.00 96.12 85 ASP A CA 1
ATOM 667 C C . ASP A 1 85 ? 15.328 3.948 -15.761 1.00 96.12 85 ASP A C 1
ATOM 669 O O . ASP A 1 85 ? 16.487 3.712 -15.426 1.00 96.12 85 ASP A O 1
ATOM 673 N N . ASN A 1 86 ? 14.767 5.148 -15.621 1.00 93.69 86 ASN A N 1
ATOM 674 C CA . ASN A 1 86 ? 15.431 6.322 -15.068 1.00 93.69 86 ASN A CA 1
ATOM 675 C C . ASN A 1 86 ? 14.377 7.281 -14.479 1.00 93.69 86 ASN A C 1
ATOM 677 O O . ASN A 1 86 ? 13.325 7.447 -15.105 1.00 93.69 86 ASN A O 1
ATOM 681 N N . VAL A 1 87 ? 14.661 7.842 -13.294 1.00 87.88 87 VAL A N 1
ATOM 682 C CA . VAL A 1 87 ? 13.798 8.755 -12.512 1.00 87.88 87 VAL A CA 1
ATOM 683 C C . VAL A 1 87 ? 14.299 10.185 -12.642 1.00 87.88 87 VAL A C 1
ATOM 685 O O . VAL A 1 87 ? 15.528 10.370 -12.492 1.00 87.88 87 VAL A O 1
#

Foldseek 3Di:
DDWDFFAEWEWEDQDPVVVVCCCCVVVVWDFPDWDQPVVQQWIWTWTDDVRYTYIYIHGNDCVHPRVVCCVVPNTTTDDIDTDDPDD

Secondary structure (DSSP, 8-state):
--EEEEEEEEEE-S-HHHHHHHHHHTT-----EEEEEGGGTEEEEEEEETTEEEEEEEESSTTSHHHHHHHHH-SEEEEEEEEES--

Sequence (87 aa):
MKLKKIDHLGIVYKDLEAALETYRSVLGLEVKGIEVVEDQKVKVAFLPIGETNLELLEPTDESSPIAKYIENKGEGIHHIAFRVDNV